Protein AF-A0A380BN96-F1 (afdb_monomer_lite)

Organism: Sporosarcina pasteurii (NCBI:txid1474)

Radius of gyration: 21.4 Å; chains: 1; bounding box: 52×39×48 Å

pLDDT: mean 71.06, std 17.51, range [31.75, 89.5]

Sequence (148 aa):
MKTAEEIINHLNATGANVYDLSEQLGFGRSTLQGRLKRLMYKVNQEGRWVYTGDPDEEPKDVDVVSKKRMTTAKTTQTVSGVLNVSRDLSIHEALMQLKLVDKGVRTTITIQPEYMEEMKMLATKTRLRLSDLYTLAIYELLEKYHSN

Secondary structure (DSSP, 8-state):
--BHHHHHHHHHHH---HHHHHHHTTS-TTHHHHHHHHTTEEE-TTS-EEE-S-GGG--TT-BSS-SS---------------PPPS---HHHHHHH--TTS----------HHHHHHHHHHHHHHT--HHHHHHHHHHHHHHHHH--

Foldseek 3Di:
DAWPQNLLCCCQVVVDDQQVVCVVLPHHSCLLVVLCVVQQWDQDPVRGIDHDDDPVPRRGGHPSSDPDPPDDPDPDDDDDDDDDDDDDDDPVVVLVPPPPPPDDDDDDDDDDPVVVVVLVVVCVVVVHDSVVVVVVVVVVVCVVPVPD

InterPro domains:
  IPR038733 Predicted DNA-binding protein, ribbon-helix-helix domain [PF12651] (105-145)

Structure (mmCIF, N/CA/C/O backbone):
data_AF-A0A380BN96-F1
#
_entry.id   AF-A0A380BN96-F1
#
loop_
_atom_site.group_PDB
_atom_site.id
_atom_site.type_symbol
_atom_site.label_atom_id
_atom_site.label_alt_id
_atom_site.label_comp_id
_atom_site.label_asym_id
_atom_site.label_entity_id
_atom_site.label_seq_id
_atom_site.pdbx_PDB_ins_code
_atom_site.Cartn_x
_atom_site.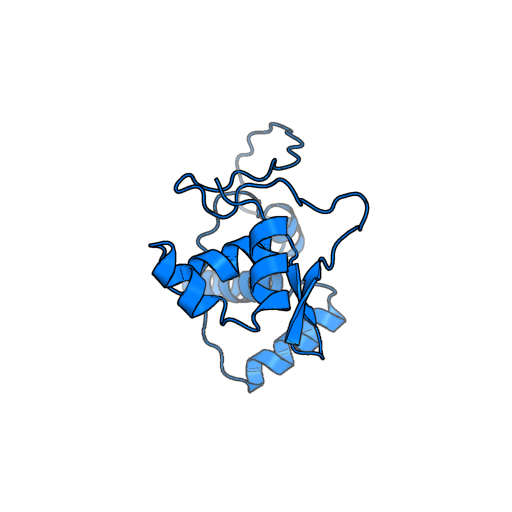Cartn_y
_atom_site.Cartn_z
_atom_site.occupancy
_atom_site.B_iso_or_equiv
_atom_site.auth_seq_id
_atom_site.auth_comp_id
_atom_site.auth_asym_id
_atom_site.auth_atom_id
_atom_site.pdbx_PDB_model_num
ATOM 1 N N . MET A 1 1 ? -25.826 7.329 1.066 1.00 57.41 1 MET A N 1
ATOM 2 C CA . MET A 1 1 ? -24.350 7.446 1.023 1.00 57.41 1 MET A CA 1
ATOM 3 C C . MET A 1 1 ? -23.853 6.821 2.312 1.00 57.41 1 MET A C 1
ATOM 5 O O . MET A 1 1 ? -24.570 6.979 3.288 1.00 57.41 1 MET A O 1
ATOM 9 N N . LYS A 1 2 ? -22.758 6.048 2.303 1.00 74.12 2 LYS A N 1
ATOM 10 C CA . LYS A 1 2 ? -22.187 5.503 3.545 1.00 74.12 2 LYS A CA 1
ATOM 11 C C . LYS A 1 2 ? -20.818 6.131 3.786 1.00 74.12 2 LYS A C 1
ATOM 13 O O . LYS A 1 2 ? -19.967 6.053 2.895 1.00 74.12 2 LYS A O 1
ATOM 18 N N . THR A 1 3 ? -20.631 6.780 4.931 1.00 84.06 3 THR A N 1
ATOM 19 C CA . THR A 1 3 ? -19.375 7.472 5.273 1.00 84.06 3 THR A CA 1
ATOM 20 C C . THR A 1 3 ? -18.306 6.485 5.751 1.00 84.06 3 THR A C 1
ATOM 22 O O . THR A 1 3 ? -18.587 5.306 5.993 1.00 84.06 3 THR A O 1
ATOM 25 N N . ALA A 1 4 ? -17.052 6.938 5.843 1.00 82.38 4 ALA A N 1
ATOM 26 C CA . ALA A 1 4 ? -15.958 6.131 6.374 1.00 82.38 4 ALA A CA 1
ATOM 27 C C . ALA A 1 4 ? -16.270 5.675 7.806 1.00 82.38 4 ALA A C 1
ATOM 29 O O . ALA A 1 4 ? -16.150 4.487 8.100 1.00 82.38 4 ALA A O 1
ATOM 30 N N . GLU A 1 5 ? -16.765 6.583 8.648 1.00 84.62 5 GLU A N 1
ATOM 31 C CA . GLU A 1 5 ? -17.155 6.287 10.028 1.00 84.62 5 GLU A CA 1
ATOM 32 C C . GLU A 1 5 ? -18.230 5.195 10.117 1.00 84.62 5 GLU A C 1
ATOM 34 O O . GLU A 1 5 ? -18.076 4.233 10.868 1.00 84.62 5 GLU A O 1
ATOM 39 N N . GLU A 1 6 ? -19.284 5.268 9.301 1.00 85.94 6 GLU A N 1
ATOM 40 C CA . GLU A 1 6 ? -20.347 4.254 9.293 1.00 85.94 6 GLU A CA 1
ATOM 41 C C . GLU A 1 6 ? -19.831 2.867 8.889 1.00 85.94 6 GLU A C 1
ATOM 43 O O . GLU A 1 6 ? -20.240 1.853 9.462 1.00 85.94 6 GLU A O 1
ATOM 48 N N . ILE A 1 7 ? -18.921 2.803 7.911 1.00 87.56 7 ILE A N 1
ATOM 49 C CA . ILE A 1 7 ? -18.309 1.541 7.481 1.00 87.56 7 ILE A CA 1
ATOM 50 C C . ILE A 1 7 ? -17.391 0.983 8.569 1.00 87.56 7 ILE A C 1
ATOM 52 O O . ILE A 1 7 ? -17.461 -0.213 8.852 1.00 87.56 7 ILE A O 1
ATOM 56 N N . ILE A 1 8 ? -16.559 1.818 9.196 1.00 88.69 8 ILE A N 1
ATOM 57 C CA . ILE A 1 8 ? -15.661 1.385 10.273 1.00 88.69 8 ILE A CA 1
ATOM 58 C C . ILE A 1 8 ? -16.456 0.902 11.487 1.00 88.69 8 ILE A C 1
ATOM 60 O O . ILE A 1 8 ? -16.187 -0.188 11.996 1.00 88.69 8 ILE A O 1
ATOM 64 N N . ASN A 1 9 ? -17.481 1.648 11.902 1.00 87.62 9 ASN A N 1
ATOM 65 C CA . ASN A 1 9 ? -18.357 1.260 13.004 1.00 87.62 9 ASN A CA 1
ATOM 66 C C . ASN A 1 9 ? -19.074 -0.057 12.706 1.00 87.62 9 ASN A C 1
ATOM 68 O O . ASN A 1 9 ? -19.128 -0.932 13.566 1.00 87.62 9 ASN A O 1
ATOM 72 N N . HIS A 1 10 ? -19.561 -0.250 11.478 1.00 86.69 10 HIS A N 1
ATOM 73 C CA . HIS A 1 10 ? -20.185 -1.508 11.084 1.00 86.69 10 HIS A CA 1
ATOM 74 C C . HIS A 1 10 ? -19.202 -2.686 11.126 1.00 86.69 10 HIS A C 1
ATOM 76 O O . HIS A 1 10 ? -19.529 -3.721 11.706 1.00 86.69 10 HIS A O 1
ATOM 82 N N . LEU A 1 11 ? -17.996 -2.530 10.566 1.00 87.88 11 LEU A N 1
ATOM 83 C CA . LEU A 1 11 ? -16.960 -3.571 10.567 1.00 87.88 11 LEU A CA 1
ATOM 84 C C . LEU A 1 11 ? -16.546 -3.954 11.993 1.00 87.88 11 LEU A C 1
ATOM 86 O O . LEU A 1 11 ? -16.448 -5.138 12.307 1.00 87.88 11 LEU A O 1
ATOM 90 N N . ASN A 1 12 ? -16.361 -2.966 12.869 1.00 89.50 12 ASN A N 1
ATOM 91 C CA . ASN A 1 12 ? -15.937 -3.194 14.249 1.00 89.50 12 ASN A CA 1
ATOM 92 C C . ASN A 1 12 ? -17.057 -3.752 15.139 1.00 89.50 12 ASN A C 1
ATOM 94 O O . ASN A 1 12 ? -16.776 -4.567 16.013 1.00 89.50 12 ASN A O 1
ATOM 98 N N . ALA A 1 13 ? -18.312 -3.342 14.927 1.00 87.56 13 ALA A N 1
ATOM 99 C CA . ALA A 1 13 ? -19.449 -3.813 15.722 1.00 87.56 13 ALA A CA 1
ATOM 100 C C . ALA A 1 13 ? -19.886 -5.235 15.350 1.00 87.56 13 ALA A C 1
ATOM 102 O O . ALA A 1 13 ? -20.305 -6.000 16.214 1.00 87.56 13 ALA A O 1
ATOM 103 N N . THR A 1 14 ? -19.806 -5.591 14.066 1.00 83.44 14 THR A N 1
ATOM 104 C CA . THR A 1 14 ? -20.263 -6.902 13.571 1.00 83.44 14 THR A CA 1
ATOM 105 C C . THR A 1 14 ? -19.143 -7.930 13.454 1.00 83.44 14 THR A C 1
ATOM 107 O O . THR A 1 14 ? -19.425 -9.116 13.313 1.00 83.44 14 THR A O 1
ATOM 110 N N . GLY A 1 15 ? -17.878 -7.494 13.465 1.00 81.94 15 GLY A N 1
ATOM 111 C CA . GLY A 1 15 ? -16.743 -8.350 13.116 1.00 81.94 15 GLY A CA 1
ATOM 112 C C . GLY A 1 15 ? -16.774 -8.817 11.656 1.00 81.94 15 GLY A C 1
ATOM 113 O O . GLY A 1 15 ? -16.104 -9.789 11.308 1.00 81.94 15 GLY A O 1
ATOM 114 N N . ALA A 1 16 ? -17.574 -8.168 10.803 1.00 82.75 16 ALA A N 1
ATOM 115 C CA . ALA A 1 16 ? -17.739 -8.561 9.414 1.00 82.75 16 ALA A CA 1
ATOM 116 C C . ALA A 1 16 ? -16.438 -8.404 8.619 1.00 82.75 16 ALA A C 1
ATOM 118 O O . ALA A 1 16 ? -15.633 -7.492 8.826 1.00 82.75 16 ALA A O 1
ATOM 119 N N . ASN A 1 17 ? -16.261 -9.284 7.638 1.00 85.44 17 ASN A N 1
ATOM 120 C CA . ASN A 1 17 ? -15.128 -9.217 6.739 1.00 85.44 17 ASN A CA 1
ATOM 121 C C . ASN A 1 17 ? -15.298 -8.053 5.746 1.00 85.44 17 ASN A C 1
ATOM 123 O O . ASN A 1 17 ? -16.290 -7.963 5.021 1.00 85.44 17 ASN A O 1
ATOM 127 N N . VAL A 1 18 ? -14.285 -7.183 5.664 1.00 86.50 18 VAL A N 1
ATOM 128 C CA . VAL A 1 18 ? -14.256 -6.037 4.737 1.00 86.50 18 VAL A CA 1
ATOM 129 C C . VAL A 1 18 ? -14.430 -6.444 3.270 1.00 86.50 18 VAL A C 1
ATOM 131 O O . VAL A 1 18 ? -14.955 -5.664 2.478 1.00 86.50 18 VAL A O 1
ATOM 134 N N . TYR A 1 19 ? -13.983 -7.644 2.896 1.00 87.25 19 TYR A N 1
ATOM 135 C CA . TYR A 1 19 ? -14.079 -8.154 1.531 1.00 87.25 19 TYR A CA 1
ATOM 136 C C . TYR A 1 19 ? -15.522 -8.524 1.184 1.00 87.25 19 TYR A C 1
ATOM 138 O O . TYR A 1 19 ? -16.014 -8.121 0.133 1.00 87.25 19 TYR A O 1
ATOM 146 N N . ASP A 1 20 ? -16.212 -9.206 2.098 1.00 86.94 20 ASP A N 1
ATOM 147 C CA . ASP A 1 20 ? -17.605 -9.622 1.916 1.00 86.94 20 ASP A CA 1
ATOM 148 C C . ASP A 1 20 ? -18.518 -8.389 1.896 1.00 86.94 20 ASP A C 1
ATOM 150 O O . ASP A 1 20 ? -19.386 -8.257 1.033 1.00 86.94 20 ASP A O 1
ATOM 154 N N . LEU A 1 21 ? -18.246 -7.411 2.770 1.00 87.00 21 LEU A N 1
ATOM 155 C CA . LEU A 1 21 ? -18.934 -6.120 2.760 1.00 87.00 21 LEU A CA 1
ATOM 156 C C . LEU A 1 21 ? -18.696 -5.352 1.447 1.00 87.00 21 LEU A C 1
ATOM 158 O O . LEU A 1 21 ? -19.600 -4.691 0.938 1.00 87.00 21 LEU A O 1
ATOM 162 N N . SER A 1 22 ? -17.493 -5.444 0.870 1.00 86.12 22 SER A N 1
ATOM 163 C CA . SER A 1 22 ? -17.172 -4.822 -0.421 1.00 86.12 22 SER A CA 1
ATOM 164 C C . SER A 1 22 ? -18.030 -5.395 -1.553 1.00 86.12 22 SER A C 1
ATOM 166 O O . SER A 1 22 ? -18.537 -4.630 -2.375 1.00 86.12 22 SER A O 1
ATOM 168 N N . GLU A 1 23 ? -18.218 -6.716 -1.587 1.00 85.06 23 GLU A N 1
ATOM 169 C CA . GLU A 1 23 ? -19.037 -7.396 -2.600 1.00 85.06 23 GLU A CA 1
ATOM 170 C C . GLU A 1 23 ? -20.535 -7.141 -2.396 1.00 85.06 23 GLU A C 1
ATOM 172 O O . GLU A 1 23 ? -21.237 -6.845 -3.363 1.00 85.06 23 GLU A O 1
ATOM 177 N N . GLN A 1 24 ? -21.019 -7.137 -1.147 1.00 85.12 24 GLN A N 1
ATOM 178 C CA . GLN A 1 24 ? -22.409 -6.785 -0.810 1.00 85.12 24 GLN A CA 1
ATOM 179 C C . GLN A 1 24 ? -22.786 -5.368 -1.257 1.00 85.12 24 GLN A C 1
ATOM 181 O O . GLN A 1 24 ? -23.921 -5.111 -1.653 1.00 85.12 24 GLN A O 1
ATOM 186 N N . LEU A 1 25 ? -21.829 -4.440 -1.218 1.00 82.00 25 LEU A N 1
ATOM 187 C CA . LEU A 1 25 ? -22.009 -3.068 -1.692 1.00 82.00 25 LEU A CA 1
ATOM 188 C C . LEU A 1 25 ? -21.822 -2.923 -3.216 1.00 82.00 25 LEU A C 1
ATOM 190 O O . LEU A 1 25 ? -21.898 -1.812 -3.744 1.00 82.00 25 LEU A O 1
ATOM 194 N N . GLY A 1 26 ? -21.598 -4.028 -3.937 1.00 80.94 26 GLY A N 1
ATOM 195 C CA . GLY A 1 26 ? -21.473 -4.056 -5.393 1.00 80.94 26 GLY A CA 1
ATOM 196 C C . GLY A 1 26 ? -20.127 -3.558 -5.921 1.00 80.94 26 GLY A C 1
ATOM 197 O O . GLY A 1 26 ? -20.047 -3.115 -7.070 1.00 80.94 26 GLY A O 1
ATOM 198 N N . PHE A 1 27 ? -19.069 -3.595 -5.104 1.00 82.69 27 PHE A N 1
ATOM 199 C CA . PHE A 1 27 ? -17.703 -3.318 -5.550 1.00 82.69 27 PHE A CA 1
ATOM 200 C C . PHE A 1 27 ? -16.912 -4.601 -5.782 1.00 82.69 27 PHE A C 1
ATOM 202 O O . PHE A 1 27 ? -17.220 -5.656 -5.238 1.00 82.69 27 PHE A O 1
ATOM 209 N N . GLY A 1 28 ? -15.802 -4.487 -6.517 1.00 80.25 28 GLY A N 1
ATOM 210 C CA . GLY A 1 28 ? -14.805 -5.555 -6.545 1.00 80.25 28 GLY A CA 1
ATOM 211 C C . GLY A 1 28 ? -14.276 -5.830 -5.134 1.00 80.25 28 GLY A C 1
ATOM 212 O O . GLY A 1 28 ? -14.062 -4.884 -4.373 1.00 80.25 28 GLY A O 1
ATOM 213 N N . ARG A 1 29 ? -14.038 -7.101 -4.810 1.00 83.19 29 ARG A N 1
ATOM 214 C CA . ARG A 1 29 ? -13.700 -7.624 -3.474 1.00 83.19 29 ARG A CA 1
ATOM 215 C C . ARG A 1 29 ? -12.696 -6.797 -2.660 1.00 83.19 29 ARG A C 1
ATOM 217 O O . ARG A 1 29 ? -12.878 -6.602 -1.467 1.00 83.19 29 ARG A O 1
ATOM 224 N N . SER A 1 30 ? -11.644 -6.270 -3.287 1.00 85.00 30 SER A N 1
ATOM 225 C CA . SER A 1 30 ? -10.583 -5.496 -2.616 1.00 85.00 30 SER A CA 1
ATOM 226 C C . SER A 1 30 ? -10.806 -3.976 -2.600 1.00 85.00 30 SER A C 1
ATOM 228 O O . SER A 1 30 ? -10.007 -3.237 -2.020 1.00 85.00 30 SER A O 1
ATOM 230 N N . THR A 1 31 ? -11.874 -3.482 -3.228 1.00 8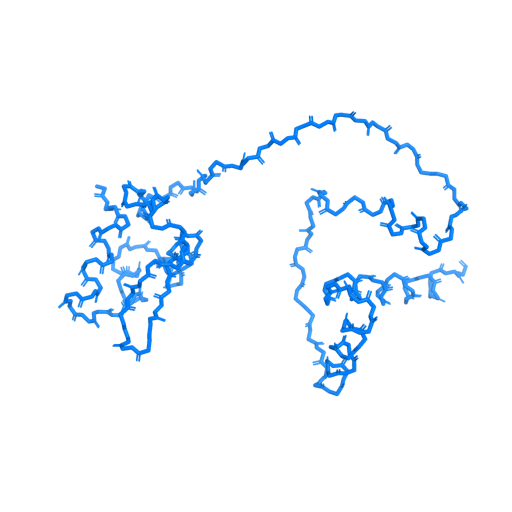4.00 31 THR A N 1
ATOM 231 C CA . THR A 1 31 ? -12.094 -2.047 -3.458 1.00 84.00 31 THR A CA 1
ATOM 232 C C . THR A 1 31 ? -12.298 -1.297 -2.153 1.00 84.00 31 THR A C 1
ATOM 234 O O . THR A 1 31 ? -11.621 -0.294 -1.926 1.00 84.00 31 THR A O 1
ATOM 237 N N . LEU A 1 32 ? -13.194 -1.781 -1.287 1.00 85.06 32 LEU A N 1
ATOM 238 C CA . LEU A 1 32 ? -13.489 -1.126 -0.014 1.00 85.06 32 LEU A CA 1
ATOM 239 C C . LEU A 1 32 ? -12.245 -1.082 0.881 1.00 85.06 32 LEU A C 1
ATOM 241 O O . LEU A 1 32 ? -11.881 -0.023 1.385 1.00 85.06 32 LEU A O 1
ATOM 245 N N . GLN A 1 33 ? -11.513 -2.196 0.970 1.00 88.31 33 GLN A N 1
ATOM 246 C CA . GLN A 1 33 ? -10.254 -2.261 1.711 1.00 88.31 33 GLN A CA 1
ATOM 247 C C . GLN A 1 33 ? -9.212 -1.269 1.168 1.00 88.31 33 GLN A C 1
ATOM 249 O O . GLN A 1 33 ? -8.531 -0.589 1.935 1.00 88.31 33 GLN A O 1
ATOM 254 N N . GLY A 1 34 ? -9.078 -1.169 -0.157 1.00 85.44 34 GLY A N 1
ATOM 255 C CA . GLY A 1 34 ? -8.163 -0.226 -0.794 1.00 85.44 34 GLY A CA 1
ATOM 256 C C . GLY A 1 34 ? -8.528 1.233 -0.517 1.00 85.44 34 GLY A C 1
ATOM 257 O O . GLY A 1 34 ? -7.634 2.061 -0.356 1.00 85.44 34 GLY A O 1
ATOM 258 N N . ARG A 1 35 ? -9.824 1.550 -0.434 1.00 86.06 35 ARG A N 1
ATOM 259 C CA . ARG A 1 35 ? -10.321 2.891 -0.089 1.00 86.06 35 ARG A CA 1
ATOM 260 C C . ARG A 1 35 ? -10.037 3.241 1.368 1.00 86.06 35 ARG A C 1
ATOM 262 O O . ARG A 1 35 ? -9.463 4.295 1.614 1.00 86.06 35 ARG A O 1
ATOM 269 N N . LEU A 1 36 ? -10.323 2.329 2.296 1.00 86.94 36 LEU A N 1
ATOM 270 C CA . LEU A 1 36 ? -10.009 2.502 3.718 1.00 86.94 36 LEU A CA 1
ATOM 271 C C . LEU A 1 36 ? -8.503 2.701 3.947 1.00 86.94 36 LEU A C 1
ATOM 273 O O . LEU A 1 36 ? -8.103 3.640 4.626 1.00 86.94 36 LEU A O 1
ATOM 277 N N . LYS A 1 37 ? -7.651 1.908 3.282 1.00 86.31 37 LYS A N 1
ATOM 278 C CA . LYS A 1 37 ? -6.187 2.071 3.355 1.00 86.31 37 LYS A CA 1
ATOM 279 C C . LYS A 1 37 ? -5.695 3.418 2.812 1.00 86.31 37 LYS A C 1
ATOM 281 O O . LYS A 1 37 ? -4.720 3.947 3.334 1.00 86.31 37 LYS A O 1
ATOM 286 N N . ARG A 1 38 ? -6.330 3.977 1.771 1.00 83.62 38 ARG A N 1
ATOM 287 C CA . ARG A 1 38 ? -5.994 5.327 1.260 1.00 83.62 38 ARG A CA 1
ATOM 288 C C . ARG A 1 38 ? -6.367 6.430 2.240 1.00 83.62 38 ARG A C 1
ATOM 290 O O . ARG A 1 38 ? -5.703 7.456 2.250 1.00 83.62 38 ARG A O 1
ATOM 297 N N . LEU A 1 39 ? -7.403 6.202 3.038 1.00 84.19 39 LEU A N 1
ATOM 298 C CA . LEU A 1 39 ? -7.803 7.058 4.148 1.00 84.19 39 LEU A CA 1
ATOM 299 C C . LEU A 1 39 ? -7.061 6.704 5.445 1.00 84.19 39 LEU A C 1
ATOM 301 O O . LEU A 1 39 ? -7.552 7.011 6.515 1.00 84.19 39 LEU A O 1
ATOM 305 N N . MET A 1 40 ? -5.910 6.025 5.376 1.00 84.88 40 MET A N 1
ATOM 306 C CA . MET A 1 40 ? -5.076 5.699 6.542 1.00 84.88 40 MET A CA 1
ATOM 307 C C . MET A 1 40 ? -5.750 4.818 7.612 1.00 84.88 40 MET A C 1
ATOM 309 O O . MET A 1 40 ? -5.236 4.707 8.723 1.00 84.88 40 MET A O 1
ATOM 313 N N . TYR A 1 41 ? -6.840 4.121 7.283 1.00 86.25 41 TYR A N 1
ATOM 314 C CA . TYR A 1 41 ? -7.418 3.104 8.161 1.00 86.25 41 TYR A CA 1
ATOM 315 C C . TYR A 1 41 ? -6.690 1.762 8.009 1.00 86.25 41 TYR A C 1
ATOM 317 O O . TYR A 1 41 ? -6.408 1.300 6.893 1.00 86.25 41 TYR A O 1
ATOM 325 N N . LYS A 1 42 ? -6.410 1.102 9.136 1.00 89.06 42 LYS A N 1
ATOM 326 C CA . LYS A 1 42 ? -5.771 -0.220 9.210 1.00 89.06 42 LYS A CA 1
ATOM 327 C C . LYS A 1 42 ? -6.388 -1.071 10.310 1.00 89.06 42 LYS A C 1
ATOM 329 O O . LYS A 1 42 ? -6.994 -0.557 11.236 1.00 89.06 42 LYS A O 1
ATOM 334 N N . VAL A 1 43 ? -6.196 -2.381 10.213 1.00 86.56 43 VAL A N 1
ATOM 335 C CA . VAL A 1 43 ? -6.586 -3.324 11.264 1.00 86.56 43 VAL A CA 1
ATOM 336 C C . VAL A 1 43 ? -5.495 -3.346 12.341 1.00 86.56 43 VAL A C 1
ATOM 338 O O . VAL A 1 43 ? -4.317 -3.488 12.009 1.00 86.56 43 VAL A O 1
ATOM 341 N N . ASN A 1 44 ? -5.875 -3.163 13.605 1.00 86.19 44 ASN A N 1
ATOM 342 C CA . ASN A 1 44 ? -4.988 -3.254 14.763 1.00 86.19 44 ASN A CA 1
ATOM 343 C C . ASN A 1 44 ? -4.732 -4.725 15.162 1.00 86.19 44 ASN A C 1
ATOM 345 O O . ASN A 1 44 ? -5.236 -5.658 14.537 1.00 86.19 44 ASN A O 1
ATOM 349 N N . GLN A 1 45 ? -3.952 -4.943 16.222 1.00 78.56 45 GLN A N 1
ATOM 350 C CA . GLN A 1 45 ? -3.631 -6.291 16.719 1.00 78.56 45 GLN A CA 1
ATOM 351 C C . GLN A 1 45 ? -4.856 -7.059 17.252 1.00 78.56 45 GLN A C 1
ATOM 353 O O . GLN A 1 45 ? -4.831 -8.283 17.309 1.00 78.56 45 GLN A O 1
ATOM 358 N N . GLU A 1 46 ? -5.939 -6.357 17.585 1.00 79.88 46 GLU A N 1
ATOM 359 C CA . GLU A 1 46 ? -7.203 -6.922 18.075 1.00 79.88 46 GLU A CA 1
ATOM 360 C C . GLU A 1 46 ? -8.191 -7.241 16.939 1.00 79.88 46 GLU A C 1
ATOM 362 O O . GLU A 1 46 ? -9.331 -7.626 17.194 1.00 79.88 46 GLU A O 1
ATOM 367 N N . GLY A 1 47 ? -7.793 -7.048 15.677 1.00 80.19 47 GLY A N 1
ATOM 368 C CA . GLY A 1 47 ? -8.664 -7.282 14.526 1.00 80.19 47 GLY A CA 1
ATOM 369 C C . GLY A 1 47 ? -9.654 -6.147 14.234 1.00 80.19 47 GLY A C 1
ATOM 370 O O . GLY A 1 47 ? -10.531 -6.314 13.389 1.00 80.19 47 GLY A O 1
ATOM 371 N N . ARG A 1 48 ? -9.511 -4.982 14.878 1.00 86.62 48 ARG A N 1
ATOM 372 C CA . ARG A 1 48 ? -10.382 -3.810 14.697 1.00 86.62 48 ARG A CA 1
ATOM 373 C C . ARG A 1 48 ? -9.777 -2.795 13.745 1.00 86.62 48 ARG A C 1
ATOM 375 O O . ARG A 1 48 ? -8.579 -2.530 13.780 1.00 86.62 48 ARG A O 1
ATOM 382 N N . TRP A 1 49 ? -10.610 -2.183 12.918 1.00 87.44 49 TRP A N 1
ATOM 383 C CA . TRP A 1 49 ? -10.205 -1.072 12.072 1.00 87.44 49 TRP A CA 1
ATOM 384 C C . TRP A 1 49 ? -10.031 0.205 12.892 1.00 87.44 49 TRP A C 1
ATOM 386 O O . TRP A 1 49 ? -10.947 0.622 13.598 1.00 87.44 49 TRP A O 1
ATOM 396 N N . VAL A 1 50 ? -8.862 0.826 12.763 1.00 87.56 50 VAL A N 1
ATOM 397 C CA . VAL A 1 50 ? -8.468 2.069 13.425 1.00 87.56 50 VAL A CA 1
ATOM 398 C C . VAL A 1 50 ? -7.800 3.005 12.422 1.00 87.56 50 VAL A C 1
ATOM 400 O O . VAL A 1 50 ? -7.134 2.559 11.482 1.00 87.56 50 VAL A O 1
ATOM 403 N N . TYR A 1 51 ? -7.983 4.305 12.612 1.00 88.75 51 TYR A N 1
ATOM 404 C CA . TYR A 1 51 ? -7.272 5.323 11.852 1.00 88.75 51 TYR A CA 1
ATOM 405 C C . TYR A 1 51 ? -5.840 5.470 12.384 1.00 88.75 51 TYR A C 1
ATOM 407 O O . TYR A 1 51 ? -5.630 5.496 13.594 1.00 88.75 51 TYR A O 1
ATOM 415 N N . THR A 1 52 ? -4.846 5.521 11.492 1.00 84.81 52 THR A N 1
ATOM 416 C CA . THR A 1 52 ? -3.420 5.607 11.872 1.00 84.81 52 THR A CA 1
ATOM 417 C C . THR A 1 52 ? -2.754 6.931 11.489 1.00 84.81 52 THR A C 1
ATOM 419 O O . THR A 1 52 ? -1.527 6.996 11.476 1.00 84.81 52 THR A O 1
ATOM 422 N N . GLY A 1 53 ? -3.527 7.938 11.073 1.00 79.31 53 GLY A N 1
ATOM 423 C CA . GLY A 1 53 ? -3.033 9.292 10.791 1.00 79.31 53 GLY A CA 1
ATOM 424 C C . GLY A 1 53 ? -3.198 10.232 11.988 1.00 79.31 53 GLY A C 1
ATOM 425 O O . GLY A 1 53 ? -3.407 9.775 13.110 1.00 79.31 53 GLY A O 1
ATOM 426 N N . ASP A 1 54 ? -3.133 11.538 11.731 1.00 77.12 54 ASP A N 1
ATOM 427 C CA . ASP A 1 54 ? -3.407 12.574 12.732 1.00 77.12 54 ASP A CA 1
ATOM 428 C C . ASP A 1 54 ? -4.892 12.548 13.161 1.00 77.12 54 ASP A C 1
ATOM 430 O O . ASP A 1 54 ? -5.750 12.750 12.297 1.00 77.12 54 ASP A O 1
ATOM 434 N N . PRO A 1 55 ? -5.223 12.286 14.443 1.00 76.44 55 PRO A N 1
ATOM 435 C CA . PRO A 1 55 ? -6.605 12.212 14.923 1.00 76.44 55 PRO A CA 1
ATOM 436 C C . PRO A 1 55 ? -7.470 13.426 14.562 1.00 76.44 55 PRO A C 1
ATOM 438 O O . PRO A 1 55 ? -8.673 13.261 14.347 1.00 76.44 55 PRO A O 1
ATOM 441 N N . ASP A 1 56 ? -6.868 14.613 14.456 1.00 75.69 56 ASP A N 1
ATOM 442 C CA . ASP A 1 56 ? -7.574 15.852 14.113 1.00 75.69 56 ASP A CA 1
ATOM 443 C C . ASP A 1 56 ? -7.887 15.955 12.606 1.00 75.69 56 ASP A C 1
ATOM 445 O O . ASP A 1 56 ? -8.762 16.716 12.192 1.00 75.69 56 ASP A O 1
ATOM 449 N N . GLU A 1 57 ? -7.225 15.143 11.779 1.00 78.56 57 GLU A N 1
ATOM 450 C CA . GLU A 1 57 ? -7.421 15.055 10.327 1.00 78.56 57 GLU A CA 1
ATOM 451 C C . GLU A 1 57 ? -8.194 13.792 9.903 1.00 78.56 57 GLU A C 1
ATOM 453 O O . GLU A 1 57 ? -8.207 13.434 8.720 1.00 78.56 57 GLU A O 1
ATOM 458 N N . GLU A 1 58 ? -8.820 13.072 10.842 1.00 81.81 58 GLU A N 1
ATOM 459 C CA . GLU A 1 58 ? -9.530 11.832 10.526 1.00 81.81 58 GLU A CA 1
ATOM 460 C C . GLU A 1 58 ? -10.687 12.082 9.528 1.00 81.81 58 GLU A C 1
ATOM 462 O O . GLU A 1 58 ? -11.633 12.816 9.827 1.00 81.81 58 GLU A O 1
ATOM 467 N N . PRO A 1 59 ? -10.685 11.432 8.346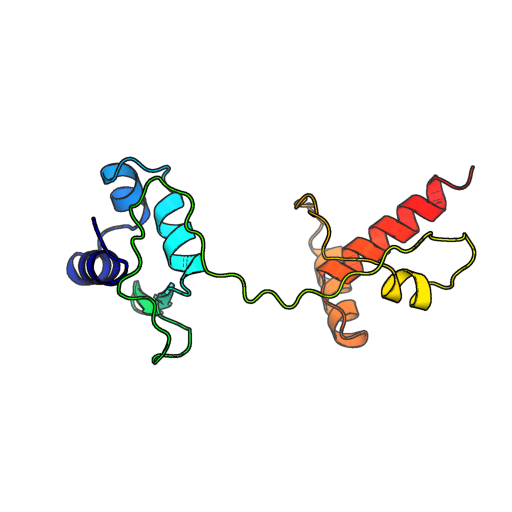 1.00 80.00 59 PRO A N 1
ATOM 468 C CA . PRO A 1 59 ? -11.658 11.683 7.286 1.00 80.00 59 PRO A CA 1
ATOM 469 C C . PRO A 1 59 ? -12.974 10.911 7.502 1.00 80.00 59 PRO A C 1
ATOM 471 O O . PRO A 1 59 ? -13.377 10.103 6.658 1.00 80.00 59 PRO A O 1
ATOM 474 N N . LYS A 1 60 ? -13.658 11.164 8.624 1.00 79.81 60 LYS A N 1
ATOM 475 C CA . LYS A 1 60 ? -14.878 10.452 9.061 1.00 79.81 60 LYS A CA 1
ATOM 476 C C . LYS A 1 60 ? -16.034 10.561 8.068 1.00 79.81 60 LYS A C 1
ATOM 478 O O . LYS A 1 60 ? -16.656 9.552 7.730 1.00 79.81 60 LYS A O 1
ATOM 483 N N . ASP A 1 61 ? -16.248 11.759 7.529 1.00 81.50 61 ASP A N 1
ATOM 484 C CA . ASP A 1 61 ? -17.378 12.091 6.649 1.00 81.50 61 ASP A CA 1
ATOM 485 C C . ASP A 1 61 ? -17.156 11.723 5.175 1.00 81.50 61 ASP A C 1
ATOM 487 O O . ASP A 1 61 ? -18.013 11.957 4.317 1.00 81.50 61 ASP A O 1
ATOM 491 N N . VAL A 1 62 ? -15.999 11.148 4.834 1.00 79.44 62 VAL A N 1
ATOM 492 C CA . VAL A 1 62 ? -15.681 10.841 3.439 1.00 79.44 62 VAL A CA 1
ATOM 493 C C . VAL A 1 62 ? -16.530 9.673 2.944 1.00 79.44 62 VAL A C 1
ATOM 495 O O . VAL A 1 62 ? -16.516 8.581 3.510 1.00 79.44 62 VAL A O 1
ATOM 498 N N . ASP A 1 63 ? -17.231 9.876 1.827 1.00 79.25 63 ASP A N 1
ATOM 499 C CA . ASP A 1 63 ? -17.994 8.817 1.165 1.00 79.25 63 ASP A CA 1
ATOM 500 C C . ASP A 1 63 ? -17.053 7.776 0.533 1.00 79.25 63 ASP A C 1
ATOM 502 O O . ASP A 1 63 ? -16.498 7.953 -0.561 1.00 79.25 63 ASP A O 1
ATOM 506 N N . VAL A 1 64 ? -16.909 6.649 1.227 1.00 75.44 64 VAL A N 1
ATOM 507 C CA . VAL A 1 64 ? -16.101 5.497 0.808 1.00 75.44 64 VAL A CA 1
ATOM 508 C C . VAL A 1 64 ? -16.865 4.526 -0.093 1.00 75.44 64 VAL A C 1
ATOM 510 O O . VAL A 1 64 ? -16.268 3.587 -0.622 1.00 75.44 64 VAL A O 1
ATOM 513 N N . VAL A 1 65 ? -18.156 4.767 -0.335 1.00 71.38 65 VAL A N 1
ATOM 514 C CA . VAL A 1 65 ? -19.083 3.930 -1.122 1.00 71.38 65 VAL A CA 1
ATOM 515 C C . VAL A 1 65 ? -19.525 4.655 -2.411 1.00 71.38 65 VAL A C 1
ATOM 517 O O . VAL A 1 65 ? -20.267 4.126 -3.236 1.00 71.38 65 VAL A O 1
ATOM 520 N N . SER A 1 66 ? -19.012 5.852 -2.693 1.00 70.44 66 SER A N 1
ATOM 521 C CA . SER A 1 66 ? -19.292 6.512 -3.972 1.00 70.44 66 SER A CA 1
ATOM 522 C C . SER A 1 66 ? -18.679 5.735 -5.154 1.00 70.44 66 SER A C 1
ATOM 524 O O . SER A 1 66 ? -17.517 5.325 -5.133 1.00 70.44 66 SER A O 1
ATOM 526 N N . LYS A 1 67 ? -19.432 5.522 -6.244 1.00 57.19 67 LYS A N 1
ATOM 527 C CA . LYS A 1 67 ? -18.885 4.922 -7.486 1.00 57.19 67 LYS A CA 1
ATOM 528 C C . LYS A 1 67 ? -17.901 5.851 -8.216 1.00 57.19 67 LYS A C 1
ATOM 530 O O . LYS A 1 67 ? -17.160 5.396 -9.085 1.00 57.19 67 LYS A O 1
ATOM 535 N N . LYS A 1 68 ? -17.870 7.142 -7.867 1.00 59.78 68 LYS A N 1
ATOM 536 C CA . LYS A 1 68 ? -16.891 8.104 -8.389 1.00 59.78 68 LYS A CA 1
ATOM 537 C C . LYS A 1 68 ? -15.499 7.792 -7.822 1.00 59.78 68 LYS A C 1
ATOM 539 O O . LYS A 1 68 ? -15.365 7.264 -6.720 1.00 59.78 68 LYS A O 1
ATOM 544 N N . ARG A 1 69 ? -14.439 8.088 -8.587 1.00 49.97 69 ARG A N 1
ATOM 545 C CA . ARG A 1 69 ? -13.066 8.012 -8.060 1.00 49.97 69 ARG A CA 1
ATOM 546 C C . ARG A 1 69 ? -12.979 8.940 -6.850 1.00 49.97 69 ARG A C 1
ATOM 548 O O . ARG A 1 69 ? -13.259 10.123 -6.996 1.00 49.97 69 ARG A O 1
ATOM 555 N N . MET A 1 70 ? -12.568 8.408 -5.700 1.00 52.44 70 MET A N 1
ATOM 556 C CA . MET A 1 70 ? -12.213 9.227 -4.542 1.00 52.44 70 MET A CA 1
ATOM 557 C C . MET A 1 70 ? -11.080 10.171 -4.951 1.00 52.44 70 MET A C 1
ATOM 559 O O . MET A 1 70 ? -9.944 9.738 -5.152 1.00 52.44 70 MET A O 1
ATOM 563 N N . THR A 1 71 ? -11.411 11.442 -5.141 1.00 45.47 71 THR A N 1
ATOM 564 C CA . THR A 1 71 ? -10.456 12.534 -5.286 1.00 45.47 71 THR A CA 1
ATOM 565 C C . THR A 1 71 ? -10.140 13.025 -3.885 1.00 45.47 71 THR A C 1
ATOM 567 O O . THR A 1 71 ? -10.847 13.873 -3.352 1.00 45.47 71 THR A O 1
ATOM 570 N N . THR A 1 72 ? -9.112 12.463 -3.255 1.00 43.34 72 THR A N 1
ATOM 571 C CA . THR A 1 72 ? -8.484 13.158 -2.133 1.00 43.34 72 THR A CA 1
ATOM 572 C C . THR A 1 72 ? -7.794 14.396 -2.699 1.00 43.34 72 THR A C 1
ATOM 574 O O . THR A 1 72 ? -7.146 14.321 -3.749 1.00 43.34 72 THR A O 1
ATOM 577 N N . ALA A 1 73 ? -8.000 15.551 -2.064 1.00 38.97 73 ALA A N 1
ATOM 578 C CA . ALA A 1 73 ? -7.347 16.792 -2.451 1.00 38.97 73 ALA A CA 1
ATOM 579 C C . ALA A 1 73 ? -5.829 16.567 -2.426 1.00 38.97 73 ALA A C 1
ATOM 581 O O . ALA A 1 73 ? -5.235 16.340 -1.376 1.00 38.97 73 ALA A O 1
ATOM 582 N N . LYS A 1 74 ? -5.199 16.559 -3.604 1.00 40.31 74 LYS A N 1
ATOM 583 C CA . LYS A 1 74 ? -3.744 16.632 -3.699 1.00 40.31 74 LYS A CA 1
ATOM 584 C C . LYS A 1 74 ? -3.354 18.052 -3.322 1.00 40.31 74 LYS A C 1
ATOM 586 O O . LYS A 1 74 ? -3.672 18.980 -4.066 1.00 40.31 74 LYS A O 1
ATOM 591 N N . THR A 1 75 ? -2.640 18.222 -2.217 1.00 34.94 75 THR A N 1
ATOM 592 C CA . THR A 1 75 ? -1.871 19.440 -1.958 1.00 34.94 75 THR A CA 1
ATOM 593 C C . THR A 1 75 ? -0.941 19.645 -3.154 1.00 34.94 75 THR A C 1
ATOM 595 O O . THR A 1 75 ? -0.022 18.863 -3.386 1.00 34.94 75 THR A O 1
ATOM 598 N N . THR A 1 76 ? -1.269 20.623 -3.995 1.00 35.28 76 THR A 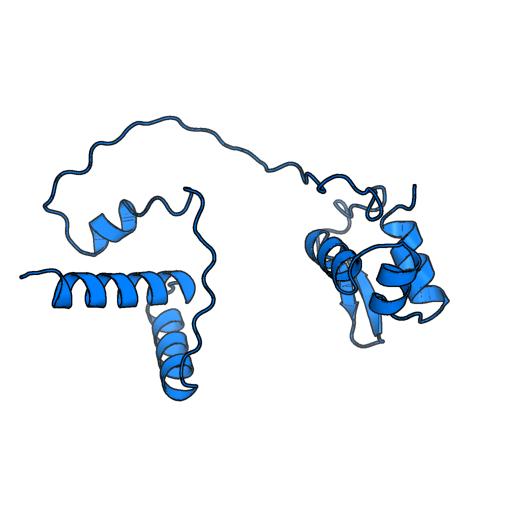N 1
ATOM 599 C CA . THR A 1 76 ? -0.576 20.897 -5.254 1.00 35.28 76 THR A CA 1
ATOM 600 C C . THR A 1 76 ? 0.234 22.167 -5.042 1.00 35.28 76 THR A C 1
ATOM 602 O O . THR A 1 76 ? -0.343 23.244 -4.949 1.00 35.28 76 THR A O 1
ATOM 605 N N . GLN A 1 77 ? 1.559 22.053 -4.939 1.00 34.69 77 GLN A N 1
ATOM 606 C CA . GLN A 1 77 ? 2.446 23.184 -5.209 1.00 34.69 77 GLN A CA 1
ATOM 607 C C . GLN A 1 77 ? 2.914 23.068 -6.658 1.00 34.69 77 GLN A C 1
ATOM 609 O O . GLN A 1 77 ? 3.592 22.117 -7.041 1.00 34.69 77 GLN A O 1
ATOM 614 N N . THR A 1 78 ? 2.471 24.019 -7.472 1.00 31.75 78 THR A N 1
ATOM 615 C CA . THR A 1 78 ? 2.775 24.144 -8.896 1.00 31.75 78 THR A CA 1
ATOM 616 C C . THR A 1 78 ? 3.987 25.054 -9.060 1.00 31.75 78 THR A C 1
ATOM 618 O O . THR A 1 78 ? 3.937 26.198 -8.616 1.00 31.75 78 THR A O 1
ATOM 621 N N . VAL A 1 79 ? 5.034 24.610 -9.760 1.00 33.03 79 VAL A N 1
ATOM 622 C CA . VAL A 1 79 ? 6.003 25.528 -10.382 1.00 33.03 79 VAL A CA 1
ATOM 623 C C . VAL A 1 79 ? 6.289 25.037 -11.798 1.00 33.03 79 VAL A C 1
ATOM 625 O O . VAL A 1 79 ? 6.666 23.888 -12.016 1.00 33.03 79 VAL A O 1
ATOM 628 N N . SER A 1 80 ? 6.014 25.914 -12.761 1.00 31.86 80 SER A N 1
ATOM 629 C CA . SER A 1 80 ? 6.170 25.696 -14.198 1.00 31.86 80 SER A CA 1
ATOM 630 C C . SER A 1 80 ? 7.632 25.867 -14.619 1.00 31.86 80 SER A C 1
ATOM 632 O O . SER A 1 80 ? 8.304 26.774 -14.135 1.00 31.86 80 SER A O 1
ATOM 634 N N . GLY A 1 81 ? 8.110 25.033 -15.545 1.00 32.91 81 GLY A N 1
ATOM 635 C CA . GLY A 1 81 ? 9.432 25.189 -16.154 1.00 32.91 81 GLY A CA 1
ATOM 636 C C . GLY A 1 81 ? 9.767 24.087 -17.162 1.00 32.91 81 GLY A C 1
ATOM 637 O O . GLY A 1 81 ? 10.048 22.943 -16.791 1.00 32.91 81 GLY A O 1
ATOM 638 N N . VAL A 1 82 ? 9.722 24.446 -18.446 1.00 40.59 82 VAL A N 1
ATOM 639 C CA . VAL A 1 82 ? 10.149 23.636 -19.601 1.00 40.59 82 VAL A CA 1
ATOM 640 C C . VAL A 1 82 ? 11.663 23.415 -19.531 1.00 40.59 82 VAL A C 1
ATOM 642 O O . VAL A 1 82 ? 12.393 24.373 -19.304 1.00 40.59 82 VAL A O 1
ATOM 645 N N . LEU A 1 83 ? 12.145 22.187 -19.752 1.00 33.59 83 LEU A N 1
ATOM 646 C CA . LEU A 1 83 ? 13.581 21.911 -19.883 1.00 33.59 83 LEU A CA 1
ATOM 647 C C . LEU A 1 83 ? 13.841 20.912 -21.014 1.00 33.59 83 LEU A C 1
ATOM 649 O O . LEU A 1 83 ? 13.369 19.778 -20.974 1.00 33.59 83 LEU A O 1
ATOM 653 N N . ASN A 1 84 ? 14.604 21.385 -22.001 1.00 42.84 84 ASN A N 1
ATOM 654 C CA . ASN A 1 84 ? 15.350 20.585 -22.967 1.00 42.84 84 ASN A CA 1
ATOM 655 C C . ASN A 1 84 ? 16.505 19.887 -22.239 1.00 42.84 84 ASN A C 1
ATOM 657 O O . ASN A 1 84 ? 17.234 20.538 -21.492 1.00 42.84 84 ASN A O 1
ATOM 661 N N . VAL A 1 85 ? 16.689 18.591 -22.483 1.00 38.62 85 VAL A N 1
ATOM 662 C CA . VAL A 1 85 ? 17.791 17.802 -21.916 1.00 38.62 85 VAL A CA 1
ATOM 663 C C . VAL A 1 85 ? 18.868 17.634 -22.989 1.00 38.62 85 VAL A C 1
ATOM 665 O O . VAL A 1 85 ? 18.592 17.093 -24.058 1.00 38.62 85 VAL A O 1
ATOM 668 N N . SER A 1 86 ? 20.076 18.131 -22.708 1.00 37.31 86 SER A N 1
ATOM 669 C CA . SER A 1 86 ? 21.283 17.921 -23.519 1.00 37.31 86 SER A CA 1
ATOM 670 C C . SER A 1 86 ? 22.193 16.880 -22.851 1.00 37.31 86 SER A C 1
ATOM 672 O O . SER A 1 86 ? 22.103 16.656 -21.647 1.00 37.31 86 SER A O 1
ATOM 674 N N . ARG A 1 87 ? 23.023 16.213 -23.654 1.00 44.00 87 ARG A N 1
ATOM 675 C CA . ARG A 1 87 ? 23.403 14.792 -23.530 1.00 44.00 87 ARG A CA 1
ATOM 676 C C . ARG A 1 87 ? 24.660 14.440 -22.709 1.00 44.00 87 ARG A C 1
ATOM 678 O O . ARG A 1 87 ? 25.158 13.341 -22.897 1.00 44.00 87 ARG A O 1
ATOM 685 N N . ASP A 1 88 ? 25.134 15.286 -21.796 1.00 42.53 88 ASP A N 1
ATOM 686 C CA . ASP A 1 88 ? 26.417 15.056 -21.096 1.00 42.53 88 ASP A CA 1
ATOM 687 C C . ASP A 1 88 ? 26.346 15.350 -19.589 1.00 42.53 88 ASP A C 1
ATOM 689 O O . ASP A 1 88 ? 26.798 16.403 -19.141 1.00 42.53 88 ASP A O 1
ATOM 693 N N . LEU A 1 89 ? 25.770 14.452 -18.781 1.00 42.69 89 LEU A N 1
ATOM 694 C CA . LEU A 1 89 ? 25.646 14.671 -17.333 1.00 42.69 89 LEU A CA 1
ATOM 695 C C . LEU A 1 89 ? 25.946 13.404 -16.521 1.00 42.69 89 LEU A C 1
ATOM 697 O O . LEU A 1 89 ? 25.472 12.312 -16.835 1.00 42.69 89 LEU A O 1
ATOM 701 N N . SER A 1 90 ? 26.753 13.573 -15.471 1.00 53.28 90 SER A N 1
ATOM 702 C CA . SER A 1 90 ? 27.201 12.524 -14.547 1.00 53.28 90 SER A CA 1
ATOM 703 C C . SER A 1 90 ? 26.026 11.879 -13.794 1.00 53.28 90 SER A C 1
ATOM 705 O O . SER A 1 90 ? 24.966 12.483 -13.655 1.00 53.28 90 SER A O 1
ATOM 707 N N . ILE A 1 91 ? 26.202 10.664 -13.249 1.00 48.44 91 ILE A N 1
ATOM 708 C CA . ILE A 1 91 ? 25.154 9.889 -12.534 1.00 48.44 91 ILE A CA 1
ATOM 709 C C . ILE A 1 91 ? 24.400 10.738 -11.489 1.00 48.44 91 ILE A C 1
ATOM 711 O O . ILE A 1 91 ? 23.190 10.601 -11.313 1.00 48.44 91 ILE A O 1
ATOM 715 N N . HIS A 1 92 ? 25.097 11.659 -10.819 1.00 44.81 92 HIS A N 1
ATOM 716 C CA . HIS A 1 92 ? 24.494 12.576 -9.854 1.00 44.81 92 HIS A CA 1
ATOM 717 C C . HIS A 1 92 ? 23.554 13.607 -10.503 1.00 44.81 92 HIS A C 1
ATOM 719 O O . HIS A 1 92 ? 22.487 13.909 -9.971 1.00 44.81 92 HIS A O 1
ATOM 725 N N . GLU A 1 93 ? 23.910 14.119 -11.673 1.00 52.00 93 GLU A N 1
ATOM 726 C CA . GLU A 1 93 ? 23.109 15.078 -12.430 1.00 52.00 93 GLU A CA 1
ATOM 727 C C . GLU A 1 93 ? 21.934 14.394 -13.143 1.00 52.00 93 GLU A C 1
ATOM 729 O O . GLU A 1 93 ? 20.836 14.951 -13.164 1.00 52.00 93 GLU A O 1
ATOM 734 N N . ALA A 1 94 ? 22.107 13.155 -13.619 1.00 50.53 94 ALA A N 1
ATOM 735 C CA . ALA A 1 94 ? 21.010 12.319 -14.118 1.00 50.53 94 ALA A CA 1
ATOM 736 C C . ALA A 1 94 ? 19.952 12.065 -13.025 1.00 50.53 94 ALA A C 1
ATOM 738 O O . ALA A 1 94 ? 18.749 12.158 -13.279 1.00 50.53 94 ALA A O 1
ATOM 739 N N . LEU A 1 95 ? 20.395 11.841 -11.782 1.00 50.97 95 LEU A N 1
ATOM 740 C CA . LEU A 1 95 ? 19.529 11.731 -10.603 1.00 50.97 95 LEU A CA 1
ATOM 741 C C . LEU A 1 95 ? 18.774 13.028 -10.292 1.00 50.97 95 LEU A C 1
ATOM 743 O O . LEU A 1 95 ? 17.586 12.980 -9.979 1.00 50.97 95 LEU A O 1
ATOM 747 N N . MET A 1 96 ? 19.429 14.184 -10.410 1.00 53.66 96 MET A N 1
ATOM 748 C CA . MET A 1 96 ? 18.790 15.490 -10.194 1.00 53.66 96 MET A CA 1
ATOM 749 C C . MET A 1 96 ? 17.800 15.867 -11.307 1.00 53.66 96 MET A C 1
ATOM 751 O O . MET A 1 96 ? 16.907 16.686 -11.086 1.00 53.66 96 MET A O 1
ATOM 755 N N . GLN A 1 97 ? 17.936 15.270 -12.494 1.00 49.91 97 GLN A N 1
ATOM 756 C CA . GLN A 1 97 ? 17.078 15.522 -13.655 1.00 49.91 97 GLN A CA 1
ATOM 757 C C . GLN A 1 97 ? 15.946 14.510 -13.841 1.00 49.91 97 GLN A C 1
ATOM 759 O O . GLN A 1 97 ? 15.029 14.766 -14.627 1.00 49.91 97 GLN A O 1
ATOM 764 N N . LEU A 1 98 ? 15.960 13.395 -13.105 1.00 50.53 98 LEU A N 1
ATOM 765 C CA . LEU A 1 98 ? 14.853 12.445 -13.052 1.00 50.53 98 LEU A CA 1
ATOM 766 C C . LEU A 1 98 ? 13.616 13.130 -12.451 1.00 50.53 98 LEU A C 1
ATOM 768 O O . LEU A 1 98 ? 13.388 13.148 -11.241 1.00 50.53 98 LEU A O 1
ATOM 772 N N . LYS A 1 99 ? 12.775 13.702 -13.319 1.00 47.06 99 LYS A N 1
ATOM 773 C CA . LYS A 1 99 ? 11.438 14.191 -12.968 1.00 47.06 99 LYS A CA 1
ATOM 774 C C . LYS A 1 99 ? 10.546 12.992 -12.629 1.00 47.06 99 LYS A C 1
ATOM 776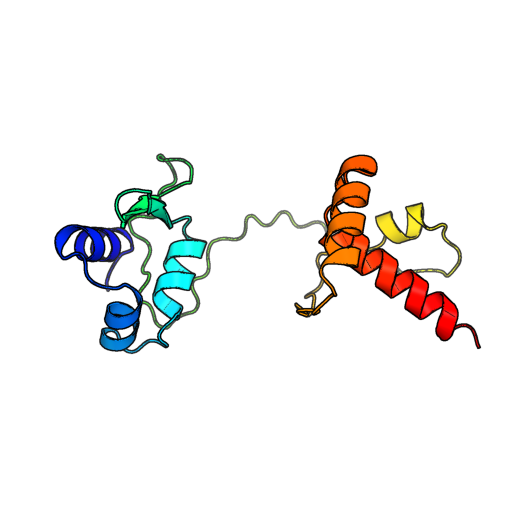 O O . LYS A 1 99 ? 9.756 12.538 -13.449 1.00 47.06 99 LYS A O 1
ATOM 781 N N . LEU A 1 100 ? 10.615 12.519 -11.382 1.00 53.56 100 LEU A N 1
ATOM 782 C CA . LEU A 1 100 ? 9.785 11.438 -10.811 1.00 53.56 100 LEU A CA 1
ATOM 783 C C . LEU A 1 100 ? 8.274 11.777 -10.723 1.00 53.56 100 LEU A C 1
ATOM 785 O O . LEU A 1 100 ? 7.516 11.094 -10.035 1.00 53.56 100 LEU A O 1
ATOM 789 N N . VAL A 1 101 ? 7.835 12.859 -11.371 1.00 46.94 101 VAL A N 1
ATOM 790 C CA . VAL A 1 101 ? 6.493 13.448 -11.244 1.00 46.94 101 VAL A CA 1
ATOM 791 C C . VAL A 1 101 ? 5.633 13.206 -12.488 1.00 46.94 101 VAL A C 1
ATOM 793 O O . VAL A 1 101 ? 4.405 13.279 -12.399 1.00 46.94 101 VAL A O 1
ATOM 796 N N . ASP A 1 102 ? 6.232 12.849 -13.628 1.00 43.69 102 ASP A N 1
ATOM 797 C CA . ASP A 1 102 ? 5.450 12.409 -14.781 1.00 43.69 102 ASP A CA 1
ATOM 798 C C . ASP A 1 102 ? 4.904 11.006 -14.540 1.00 43.69 102 ASP A C 1
ATOM 800 O O . ASP A 1 102 ? 5.543 10.193 -13.877 1.00 43.69 102 ASP A O 1
ATOM 804 N N . LYS A 1 103 ? 3.676 10.761 -15.020 1.00 48.16 103 LYS A N 1
ATOM 805 C CA . LYS A 1 103 ? 2.857 9.559 -14.782 1.00 48.16 103 LYS A CA 1
ATOM 806 C C . LYS A 1 103 ? 3.665 8.270 -14.971 1.00 48.16 103 LYS A C 1
ATOM 808 O O . LYS A 1 103 ? 3.624 7.653 -16.032 1.00 48.16 103 LYS A O 1
ATOM 813 N N . GLY A 1 104 ? 4.350 7.851 -13.912 1.00 54.12 104 GLY A N 1
ATOM 814 C CA . GLY A 1 104 ? 5.124 6.628 -13.900 1.00 54.12 104 GLY A CA 1
ATOM 815 C C . GLY A 1 104 ? 4.185 5.457 -14.116 1.00 54.12 104 GLY A C 1
ATOM 816 O O . GLY A 1 104 ? 3.178 5.308 -13.415 1.00 54.12 104 GLY A O 1
ATOM 817 N N . VAL A 1 105 ? 4.501 4.622 -15.100 1.00 54.16 105 VAL A N 1
ATOM 818 C CA . VAL A 1 105 ? 3.900 3.297 -15.179 1.00 54.16 105 VAL A CA 1
ATOM 819 C C . VAL A 1 105 ? 4.394 2.545 -13.952 1.00 54.16 105 VAL A C 1
ATOM 821 O O . VAL A 1 105 ? 5.588 2.301 -13.792 1.00 54.16 105 VAL A O 1
ATOM 824 N N . ARG A 1 106 ? 3.478 2.237 -13.030 1.00 55.25 106 ARG A N 1
ATOM 825 C CA . ARG A 1 106 ? 3.811 1.409 -11.875 1.00 55.25 106 ARG A CA 1
ATOM 826 C C . ARG A 1 106 ? 4.011 -0.015 -12.369 1.00 55.25 106 ARG A C 1
ATOM 828 O O . ARG A 1 106 ? 3.037 -0.716 -12.630 1.00 55.25 106 ARG A O 1
ATOM 835 N N . THR A 1 107 ? 5.265 -0.429 -12.440 1.00 57.28 107 THR A N 1
ATOM 836 C CA . THR A 1 107 ? 5.638 -1.796 -12.790 1.00 57.28 107 THR A CA 1
ATOM 837 C C . THR A 1 107 ? 5.994 -2.560 -11.523 1.00 57.28 107 THR A C 1
ATOM 839 O O . THR A 1 107 ? 6.750 -2.074 -10.682 1.00 57.28 107 THR A O 1
ATOM 842 N N . THR A 1 108 ? 5.429 -3.755 -11.370 1.00 61.34 108 THR A N 1
ATOM 843 C CA . THR A 1 108 ? 5.879 -4.716 -10.362 1.00 61.34 108 THR A CA 1
ATOM 844 C C . THR A 1 108 ? 6.927 -5.607 -11.007 1.00 61.34 108 THR A C 1
ATOM 846 O O . THR A 1 108 ? 6.658 -6.226 -12.032 1.00 61.34 108 THR A O 1
ATOM 849 N N . ILE A 1 109 ? 8.106 -5.666 -10.399 1.00 67.44 109 ILE A N 1
ATOM 850 C CA . ILE A 1 109 ? 9.180 -6.577 -10.787 1.00 67.44 109 ILE A CA 1
ATOM 851 C C . ILE A 1 109 ? 9.304 -7.665 -9.722 1.00 67.44 109 ILE A C 1
ATOM 853 O O . ILE A 1 109 ? 9.248 -7.377 -8.526 1.00 67.44 109 ILE A O 1
ATOM 857 N N . THR A 1 110 ? 9.440 -8.914 -10.159 1.00 73.44 110 THR A N 1
ATOM 858 C CA . THR A 1 110 ? 9.777 -10.029 -9.272 1.00 73.44 110 THR A CA 1
ATOM 859 C C . THR A 1 110 ? 11.286 -10.191 -9.298 1.00 73.44 110 THR A C 1
ATOM 861 O O . THR A 1 110 ? 11.871 -10.347 -10.367 1.00 73.44 110 THR A O 1
ATOM 864 N N . ILE A 1 111 ? 11.902 -10.152 -8.124 1.00 74.56 111 ILE A N 1
ATOM 865 C CA . ILE A 1 111 ? 13.338 -10.350 -7.933 1.00 74.56 111 ILE A CA 1
ATOM 866 C C . ILE A 1 111 ? 13.563 -11.544 -7.011 1.00 74.56 111 ILE A C 1
ATOM 868 O O . ILE A 1 111 ? 12.698 -11.869 -6.193 1.00 74.56 111 ILE A O 1
ATOM 872 N N . GLN A 1 112 ? 14.715 -12.197 -7.151 1.00 74.06 112 GLN A N 1
ATOM 873 C CA . GLN A 1 112 ? 15.088 -13.278 -6.243 1.00 74.06 112 GLN A CA 1
ATOM 874 C C . GLN A 1 112 ? 15.384 -12.706 -4.840 1.00 74.06 112 GLN A C 1
ATOM 876 O O . GLN A 1 112 ? 15.861 -11.567 -4.744 1.00 74.06 112 GLN A O 1
ATOM 881 N N . PRO A 1 113 ? 15.079 -13.44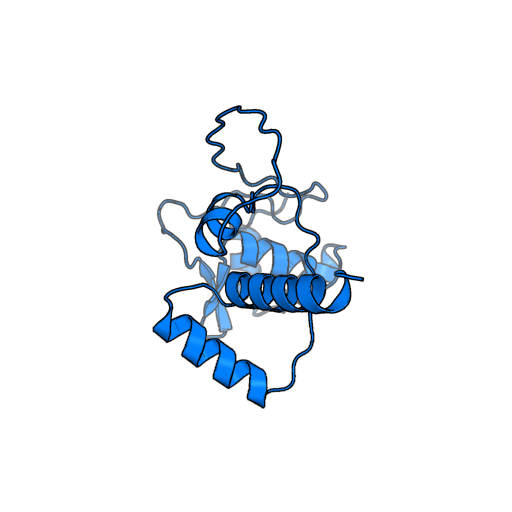5 -3.756 1.00 73.81 113 PRO A N 1
ATOM 882 C CA . PRO A 1 113 ? 15.234 -12.955 -2.384 1.00 73.81 113 PRO A CA 1
ATOM 883 C C . PRO A 1 113 ? 16.648 -12.470 -2.048 1.00 73.81 113 PRO A C 1
ATOM 885 O O . PRO A 1 113 ? 16.802 -11.490 -1.321 1.00 73.81 113 PRO A O 1
ATOM 888 N N . GLU A 1 114 ? 17.669 -13.114 -2.607 1.00 78.12 114 GLU A N 1
ATOM 889 C CA . GLU A 1 114 ? 19.080 -12.826 -2.347 1.00 78.12 114 GLU A CA 1
ATOM 890 C C . GLU A 1 114 ? 19.436 -11.396 -2.785 1.00 78.12 114 GLU A C 1
ATOM 892 O O . GLU A 1 114 ? 19.989 -10.618 -2.009 1.00 78.12 114 GLU A O 1
ATOM 897 N N . TYR A 1 115 ? 19.001 -10.995 -3.983 1.00 77.94 115 TYR A N 1
ATOM 898 C CA . TYR A 1 115 ? 19.204 -9.636 -4.500 1.00 77.94 115 TYR A CA 1
ATOM 899 C C . TYR A 1 115 ? 18.377 -8.585 -3.749 1.00 77.94 115 TYR A C 1
ATOM 901 O O . TYR A 1 115 ? 18.760 -7.416 -3.683 1.00 77.94 115 TYR A O 1
ATOM 909 N N . MET A 1 116 ? 17.240 -8.974 -3.161 1.00 80.81 116 MET A N 1
ATOM 910 C CA . MET A 1 116 ? 16.425 -8.056 -2.364 1.00 80.81 116 MET A CA 1
ATOM 911 C C . MET A 1 116 ? 17.139 -7.641 -1.075 1.00 80.81 116 MET A C 1
ATOM 913 O O . MET A 1 116 ? 17.092 -6.466 -0.704 1.00 80.81 116 MET A O 1
ATOM 917 N N . GLU A 1 117 ? 17.792 -8.581 -0.391 1.00 81.69 117 GLU A N 1
ATOM 918 C CA . GLU A 1 117 ? 18.532 -8.287 0.840 1.00 81.69 117 GLU A CA 1
ATOM 919 C C . GLU A 1 117 ? 19.757 -7.405 0.566 1.00 81.69 117 GLU A C 1
ATOM 921 O O . GLU A 1 117 ? 19.985 -6.426 1.282 1.00 81.69 117 GLU A O 1
ATOM 926 N N . GLU A 1 118 ? 20.479 -7.648 -0.530 1.00 81.38 118 GLU A N 1
ATOM 927 C CA . GLU A 1 118 ? 21.578 -6.775 -0.964 1.00 81.38 118 GLU A CA 1
ATOM 928 C C . GLU A 1 118 ? 21.104 -5.345 -1.256 1.00 81.38 118 GLU A C 1
ATOM 930 O O . GLU A 1 118 ? 21.698 -4.373 -0.776 1.00 81.38 118 GLU A O 1
ATOM 935 N N . MET A 1 119 ? 19.975 -5.195 -1.955 1.00 82.56 119 MET A N 1
ATOM 936 C CA . MET A 1 119 ? 19.395 -3.884 -2.257 1.00 82.56 119 MET A CA 1
ATOM 937 C C . MET A 1 119 ? 18.927 -3.141 -1.001 1.00 82.56 119 MET A C 1
ATOM 939 O O . MET A 1 119 ? 19.050 -1.917 -0.930 1.00 82.56 119 MET A O 1
ATOM 943 N N . LYS A 1 120 ? 18.439 -3.845 0.029 1.00 87.06 120 LYS A N 1
ATOM 944 C CA . LYS A 1 120 ? 18.095 -3.234 1.328 1.00 87.06 120 LYS A CA 1
ATOM 945 C C . LYS A 1 120 ? 19.327 -2.725 2.073 1.00 87.06 120 LYS A C 1
ATOM 947 O O . LYS A 1 120 ? 19.291 -1.632 2.650 1.00 87.06 120 LYS A O 1
ATOM 952 N N . MET A 1 121 ? 20.419 -3.490 2.061 1.00 83.69 121 MET A N 1
ATOM 953 C CA . MET A 1 121 ? 21.685 -3.043 2.649 1.00 83.69 121 MET A CA 1
ATOM 954 C C . MET A 1 121 ? 22.204 -1.797 1.926 1.00 83.69 121 MET A C 1
ATOM 956 O O . MET A 1 121 ? 22.578 -0.811 2.569 1.00 83.69 121 MET A O 1
ATOM 960 N N . LEU A 1 122 ? 22.148 -1.799 0.593 1.00 81.94 122 LEU A N 1
ATOM 961 C CA . LEU A 1 122 ? 22.552 -0.664 -0.231 1.00 81.94 122 LEU A CA 1
ATOM 962 C C . LEU A 1 122 ? 21.676 0.572 0.023 1.00 81.94 122 LEU A C 1
ATOM 964 O O . LEU A 1 122 ? 22.204 1.677 0.160 1.00 81.94 122 LEU A O 1
ATOM 968 N N . ALA A 1 123 ? 20.360 0.393 0.165 1.00 84.75 123 ALA A N 1
ATOM 969 C CA . ALA A 1 123 ? 19.417 1.464 0.501 1.00 84.75 123 ALA A CA 1
ATOM 970 C C . ALA A 1 123 ? 19.782 2.128 1.832 1.00 84.75 123 ALA A C 1
ATOM 972 O O . ALA A 1 123 ? 19.825 3.352 1.936 1.00 84.75 123 ALA A O 1
ATOM 973 N N . THR A 1 124 ? 20.131 1.318 2.833 1.00 84.12 124 THR A N 1
ATOM 974 C CA . THR A 1 124 ? 20.541 1.807 4.156 1.00 84.12 124 THR A CA 1
ATOM 975 C C . THR A 1 124 ? 21.839 2.609 4.074 1.00 84.12 124 THR A C 1
ATOM 977 O O . THR A 1 124 ? 21.933 3.702 4.634 1.00 84.12 124 THR A O 1
ATOM 980 N N . LYS A 1 125 ? 22.835 2.101 3.337 1.00 83.94 125 LYS A N 1
ATOM 981 C CA . LYS A 1 125 ? 24.146 2.748 3.184 1.00 83.94 125 LYS A CA 1
ATOM 982 C C . LYS A 1 125 ? 24.071 4.065 2.407 1.00 83.94 125 LYS A C 1
ATOM 984 O O . LYS A 1 125 ? 24.755 5.021 2.756 1.00 83.94 125 LYS A O 1
ATOM 989 N N . THR A 1 126 ? 23.253 4.109 1.359 1.00 77.94 126 THR A N 1
ATOM 990 C CA . THR A 1 126 ? 23.135 5.262 0.446 1.00 77.94 126 THR A CA 1
ATOM 991 C C . THR A 1 126 ? 22.047 6.251 0.855 1.00 77.94 126 THR A C 1
ATOM 993 O O . THR A 1 126 ? 21.999 7.356 0.324 1.00 77.94 126 THR A O 1
ATOM 996 N N . ARG A 1 127 ? 21.183 5.873 1.809 1.00 82.12 127 ARG A N 1
ATOM 997 C CA . ARG A 1 127 ? 19.971 6.611 2.207 1.00 82.12 127 ARG A CA 1
ATOM 998 C C . ARG A 1 127 ? 18.987 6.841 1.053 1.00 82.12 127 ARG A C 1
ATOM 1000 O O . ARG A 1 127 ? 18.164 7.752 1.115 1.00 82.12 127 ARG A O 1
ATOM 1007 N N . LEU A 1 128 ? 19.054 6.009 0.017 1.00 78.56 128 LEU A N 1
ATOM 1008 C CA . LEU A 1 128 ? 18.125 6.024 -1.108 1.00 78.56 128 LEU A CA 1
ATOM 1009 C C . LEU A 1 128 ? 16.941 5.096 -0.844 1.00 78.56 128 LEU A C 1
ATOM 1011 O O . LEU A 1 128 ? 17.046 4.105 -0.117 1.00 78.56 128 LEU A O 1
ATOM 1015 N N . ARG A 1 129 ? 15.794 5.394 -1.462 1.00 82.00 129 ARG A N 1
ATOM 1016 C CA . ARG A 1 129 ? 14.656 4.473 -1.433 1.00 82.00 129 ARG A CA 1
ATOM 1017 C C . ARG A 1 129 ? 14.952 3.297 -2.358 1.00 82.00 129 ARG A C 1
ATOM 1019 O O . ARG A 1 129 ? 15.574 3.461 -3.404 1.00 82.00 129 ARG A O 1
ATOM 1026 N N . LEU A 1 130 ? 14.418 2.122 -2.026 1.00 80.88 130 LEU A N 1
ATOM 1027 C CA . LEU A 1 130 ? 14.527 0.933 -2.882 1.00 80.88 130 LEU A CA 1
ATOM 1028 C C . LEU A 1 130 ? 14.039 1.194 -4.316 1.00 80.88 130 LEU A C 1
ATOM 1030 O O . LEU A 1 130 ? 14.651 0.713 -5.261 1.00 80.88 130 LEU A O 1
ATOM 1034 N N . SER A 1 131 ? 12.976 1.987 -4.490 1.00 78.38 131 SER A N 1
ATOM 1035 C CA . SER A 1 131 ? 12.475 2.388 -5.815 1.00 78.38 131 SER A CA 1
ATOM 1036 C C . SER A 1 131 ? 13.525 3.103 -6.661 1.00 78.38 131 SER A C 1
ATOM 1038 O O . SER A 1 131 ? 13.614 2.871 -7.866 1.00 78.38 131 SER A O 1
ATOM 1040 N N . ASP A 1 132 ? 14.317 3.958 -6.024 1.00 79.81 132 ASP A N 1
ATOM 1041 C CA . ASP A 1 132 ? 15.300 4.802 -6.693 1.00 79.81 132 ASP A CA 1
ATOM 1042 C C . ASP A 1 132 ? 16.504 3.941 -7.088 1.00 79.81 132 ASP A C 1
ATOM 1044 O O . ASP A 1 132 ? 16.982 4.025 -8.215 1.00 79.81 132 ASP A O 1
ATOM 1048 N N . LEU A 1 133 ? 16.900 3.006 -6.216 1.00 83.00 133 LEU A N 1
ATOM 1049 C CA . LEU A 1 133 ? 17.916 1.999 -6.521 1.00 83.00 133 LEU A CA 1
ATOM 1050 C C . LEU A 1 133 ? 17.513 1.069 -7.671 1.00 83.00 133 LEU A C 1
ATOM 1052 O O . LEU A 1 133 ? 18.336 0.787 -8.536 1.00 83.00 133 LEU A O 1
ATOM 1056 N N . TYR A 1 134 ? 16.258 0.608 -7.728 1.00 82.19 134 TYR A N 1
ATOM 1057 C CA . TYR A 1 134 ? 15.792 -0.192 -8.869 1.00 82.19 134 TYR A CA 1
ATOM 1058 C C . TYR A 1 134 ? 15.793 0.610 -10.167 1.00 82.19 134 TYR A C 1
ATOM 1060 O O . TYR A 1 134 ? 16.151 0.080 -11.214 1.00 82.19 134 TYR A O 1
ATOM 1068 N N . THR A 1 135 ? 15.415 1.885 -10.099 1.00 81.31 135 THR A N 1
ATOM 1069 C CA . THR A 1 135 ? 15.439 2.775 -11.265 1.00 81.31 135 THR A CA 1
ATOM 1070 C C . THR A 1 135 ? 16.867 2.954 -11.777 1.00 81.31 135 THR A C 1
ATOM 1072 O O . THR A 1 135 ? 17.093 2.844 -12.979 1.00 81.31 135 THR A O 1
ATOM 1075 N N . LEU A 1 136 ? 17.832 3.143 -10.872 1.00 81.25 136 LEU A N 1
ATOM 1076 C CA . LEU A 1 136 ? 19.257 3.220 -11.200 1.00 81.25 136 LEU A CA 1
ATOM 1077 C C . LEU A 1 136 ? 19.776 1.928 -11.833 1.00 81.25 136 LEU A C 1
ATOM 1079 O O . LEU A 1 136 ? 20.377 1.977 -12.898 1.00 81.25 136 LEU A O 1
ATOM 1083 N N . ALA A 1 137 ? 19.482 0.775 -11.233 1.00 83.06 137 ALA A N 1
ATOM 1084 C CA . ALA A 1 137 ? 19.916 -0.514 -11.766 1.00 83.06 137 ALA A CA 1
ATOM 1085 C C . ALA A 1 137 ? 19.356 -0.778 -13.176 1.00 83.06 137 ALA A C 1
ATOM 1087 O O . ALA A 1 137 ? 20.060 -1.284 -14.047 1.00 83.06 137 ALA A O 1
ATOM 1088 N N . ILE A 1 138 ? 18.092 -0.411 -13.423 1.00 80.75 138 ILE A N 1
ATOM 1089 C CA . ILE A 1 138 ? 17.479 -0.509 -14.753 1.00 80.75 138 ILE A CA 1
ATOM 1090 C C . ILE A 1 138 ? 18.148 0.462 -15.726 1.00 80.75 138 ILE A C 1
ATOM 1092 O O . ILE A 1 138 ? 18.418 0.080 -16.860 1.00 80.75 138 ILE A O 1
ATOM 1096 N N . TYR A 1 139 ? 18.423 1.697 -15.306 1.00 80.62 139 TYR A N 1
ATOM 1097 C CA . TYR A 1 139 ? 19.101 2.685 -16.141 1.00 80.62 139 TYR A CA 1
ATOM 1098 C C . TYR A 1 139 ? 20.503 2.214 -16.553 1.00 80.62 139 TYR A C 1
ATOM 1100 O O . TYR A 1 139 ? 20.792 2.182 -17.745 1.00 80.62 139 TYR A O 1
ATOM 1108 N N . GLU A 1 140 ? 21.328 1.762 -15.603 1.00 80.00 140 GLU A N 1
ATOM 1109 C CA . GLU A 1 140 ? 22.670 1.225 -15.879 1.00 80.00 140 GLU A CA 1
ATOM 1110 C C . GLU A 1 140 ? 22.617 0.014 -16.820 1.00 80.00 140 GLU A C 1
ATOM 1112 O O . GLU A 1 140 ? 23.429 -0.113 -17.738 1.00 80.00 140 GLU A O 1
ATOM 1117 N N . LEU A 1 141 ? 21.634 -0.873 -16.630 1.00 79.31 141 LEU A N 1
ATOM 1118 C CA . LEU A 1 141 ? 21.409 -2.000 -17.530 1.00 79.31 141 LEU A CA 1
ATOM 1119 C C . LEU A 1 141 ? 21.067 -1.514 -18.944 1.00 79.31 141 LEU A C 1
ATOM 1121 O O . LEU A 1 141 ? 21.631 -2.003 -19.920 1.00 79.31 141 LEU A O 1
ATOM 1125 N N . LEU A 1 142 ? 20.149 -0.555 -19.071 1.00 77.19 142 LEU A N 1
ATOM 1126 C CA . LEU A 1 142 ? 19.766 -0.008 -20.367 1.00 77.19 142 LEU A CA 1
ATOM 1127 C C . LEU A 1 142 ? 20.953 0.662 -21.053 1.00 77.19 142 LEU A C 1
ATOM 1129 O O . LEU A 1 142 ? 21.166 0.385 -22.224 1.00 77.19 142 LEU A O 1
ATOM 1133 N N . GLU A 1 143 ? 21.744 1.465 -20.346 1.00 80.44 143 GLU A N 1
ATOM 1134 C CA . GLU A 1 143 ? 22.934 2.135 -20.884 1.00 80.44 143 GLU A CA 1
ATOM 1135 C C . GLU A 1 143 ? 23.978 1.128 -21.387 1.00 80.44 143 GLU A C 1
ATOM 1137 O O . GLU A 1 143 ? 24.480 1.256 -22.509 1.00 80.44 143 GLU A O 1
ATOM 1142 N N . LYS A 1 144 ? 24.233 0.072 -20.603 1.00 77.75 144 LYS A N 1
ATOM 1143 C CA . LYS A 1 144 ? 25.192 -0.988 -20.938 1.00 77.75 144 LYS A CA 1
ATOM 1144 C C . LYS A 1 144 ? 24.823 -1.762 -22.206 1.00 77.75 144 LYS A C 1
ATOM 1146 O O . LYS A 1 144 ? 25.719 -2.235 -22.898 1.00 77.75 144 LYS A O 1
ATOM 1151 N N . TYR A 1 145 ? 23.530 -1.922 -22.491 1.00 75.62 145 TYR A N 1
ATOM 1152 C CA . TYR A 1 145 ? 23.043 -2.747 -23.603 1.00 75.62 145 TYR A CA 1
ATOM 1153 C C . TYR A 1 145 ? 22.413 -1.953 -24.764 1.00 75.62 145 TYR A C 1
ATOM 1155 O O . TYR A 1 145 ? 22.214 -2.531 -25.829 1.00 75.62 145 TYR A O 1
ATOM 1163 N N . HIS A 1 146 ? 22.119 -0.656 -24.600 1.00 62.81 146 HIS A N 1
ATOM 1164 C CA . HIS A 1 146 ? 21.673 0.239 -25.684 1.00 62.81 146 HIS A CA 1
ATOM 1165 C C . HIS A 1 146 ? 22.812 1.014 -26.348 1.00 62.81 146 HIS A C 1
ATOM 1167 O O . HIS A 1 146 ? 22.601 1.563 -27.426 1.00 62.81 146 HIS A O 1
ATOM 1173 N N . SER A 1 147 ? 24.000 1.065 -25.743 1.00 55.47 147 SER A N 1
ATOM 1174 C CA . SER A 1 147 ? 25.190 1.623 -26.389 1.00 55.47 147 SER A CA 1
ATOM 1175 C C . SER A 1 147 ? 25.761 0.608 -27.391 1.00 55.47 147 SER A C 1
ATOM 1177 O O . SER A 1 147 ? 26.736 -0.079 -27.097 1.00 55.47 147 SER A O 1
ATOM 1179 N N . ASN A 1 148 ? 25.100 0.492 -28.547 1.00 46.09 148 ASN A N 1
ATOM 1180 C CA . ASN A 1 148 ? 25.586 -0.122 -29.787 1.00 46.09 148 ASN A CA 1
ATOM 1181 C C . ASN A 1 148 ? 25.380 0.875 -30.930 1.00 46.09 148 ASN A C 1
ATOM 1183 O O . ASN A 1 148 ? 24.229 1.346 -31.082 1.00 46.09 148 ASN A O 1
#